Protein AF-A0A078JMB6-F1 (afdb_monomer_lite)

Organism: Brassica napus (NCBI:txid3708)

pLDDT: mean 74.27, std 21.04, range [24.16, 97.25]

Foldseek 3Di:
DDFPWDFPDDPDDADAAEDQALVCCVVVPPQPPPPRHDHAHEAAQAPDPVRVVSLVRSLVSLLVRVVVVRQAYEYEHACQAPGHDLLSLLVSVLSSVVSPHQEYEREPNQQPDDQVSLQVSLVSSCVRRPCSVSHHYTYIHGQNVPCRVSNRVSNPD

Structure (mmCIF, N/CA/C/O backbone):
data_AF-A0A078JMB6-F1
#
_entry.id   AF-A0A078JMB6-F1
#
loop_
_atom_site.group_PDB
_atom_site.id
_atom_site.type_symbol
_atom_site.label_atom_id
_atom_site.label_alt_id
_atom_site.label_comp_id
_atom_site.label_asym_id
_atom_site.label_entity_id
_atom_site.label_seq_id
_atom_site.pdbx_PDB_ins_code
_atom_site.Cartn_x
_atom_site.Cartn_y
_atom_site.Cartn_z
_atom_site.occupancy
_atom_site.B_iso_or_equiv
_atom_site.auth_seq_id
_atom_site.auth_comp_id
_atom_site.auth_asym_id
_atom_site.auth_atom_id
_atom_site.pdbx_PDB_model_num
ATOM 1 N N . MET A 1 1 ? 13.215 23.111 -6.987 1.00 31.33 1 MET A N 1
ATOM 2 C CA . MET A 1 1 ? 12.986 22.090 -8.030 1.00 31.33 1 MET A CA 1
ATOM 3 C C . MET A 1 1 ? 11.615 21.500 -7.722 1.00 31.33 1 MET A C 1
ATOM 5 O O . MET A 1 1 ? 11.469 20.926 -6.655 1.00 31.33 1 MET A O 1
ATOM 9 N N . LEU A 1 2 ? 10.582 21.813 -8.512 1.00 24.16 2 LEU A N 1
ATOM 10 C CA . LEU A 1 2 ? 9.210 21.349 -8.246 1.00 24.16 2 LEU A CA 1
ATOM 11 C C . LEU A 1 2 ? 9.141 19.823 -8.454 1.00 24.16 2 LEU A C 1
ATOM 13 O O . LEU A 1 2 ? 9.666 19.363 -9.473 1.00 24.16 2 LEU A O 1
ATOM 17 N N . PRO A 1 3 ? 8.538 19.040 -7.541 1.00 30.23 3 PRO A N 1
ATOM 18 C CA . PRO A 1 3 ? 8.396 17.602 -7.731 1.00 30.23 3 PRO A CA 1
ATOM 19 C C . PRO A 1 3 ? 7.441 17.340 -8.903 1.00 30.23 3 PRO A C 1
ATOM 21 O O . PRO A 1 3 ? 6.314 17.830 -8.932 1.00 30.23 3 PRO A O 1
ATOM 24 N N . ARG A 1 4 ? 7.921 16.602 -9.909 1.00 30.44 4 ARG A N 1
ATOM 25 C CA . ARG A 1 4 ? 7.157 16.180 -11.095 1.00 30.44 4 ARG A CA 1
ATOM 26 C C . ARG A 1 4 ? 6.409 14.876 -10.794 1.00 30.44 4 ARG A C 1
ATOM 28 O O . ARG A 1 4 ? 6.649 13.859 -11.436 1.00 30.44 4 ARG A O 1
ATOM 35 N N . THR A 1 5 ? 5.555 14.897 -9.780 1.00 32.22 5 THR A N 1
ATOM 36 C CA . THR A 1 5 ? 4.769 13.732 -9.354 1.00 32.22 5 THR A CA 1
ATOM 37 C C . THR A 1 5 ? 3.447 13.693 -10.119 1.00 32.22 5 THR A C 1
ATOM 39 O O . THR A 1 5 ? 2.733 14.695 -10.155 1.00 32.22 5 THR A O 1
ATOM 42 N N . ILE A 1 6 ? 3.106 12.547 -10.715 1.00 33.03 6 ILE A N 1
ATOM 43 C CA . ILE A 1 6 ? 1.772 12.289 -11.272 1.00 33.03 6 ILE A CA 1
ATOM 44 C C . ILE A 1 6 ? 1.083 11.325 -10.306 1.00 33.03 6 ILE A C 1
ATOM 46 O O . ILE A 1 6 ? 1.200 10.109 -10.428 1.00 33.03 6 ILE A O 1
ATOM 50 N N . ALA A 1 7 ? 0.387 11.873 -9.311 1.00 36.09 7 ALA A N 1
ATOM 51 C CA . ALA A 1 7 ? -0.546 11.091 -8.510 1.00 36.09 7 ALA A CA 1
ATOM 52 C C . ALA A 1 7 ? -1.823 10.899 -9.337 1.00 36.09 7 ALA A C 1
ATOM 54 O O . ALA A 1 7 ? -2.404 11.889 -9.796 1.00 36.09 7 ALA A O 1
ATOM 55 N N . LEU A 1 8 ? -2.273 9.656 -9.539 1.00 33.56 8 LEU A N 1
ATOM 56 C CA . LEU A 1 8 ? -3.646 9.450 -9.988 1.00 33.56 8 LEU A CA 1
ATOM 57 C C . LEU A 1 8 ? -4.540 9.737 -8.789 1.00 33.56 8 LEU A C 1
ATOM 59 O O . LEU A 1 8 ? -4.791 8.886 -7.941 1.00 33.56 8 LEU A O 1
ATOM 63 N N . LEU A 1 9 ? -4.953 10.994 -8.690 1.00 33.88 9 LEU A N 1
ATOM 64 C CA . LEU A 1 9 ? -5.941 11.418 -7.723 1.00 33.88 9 LEU A CA 1
ATOM 65 C C . LEU A 1 9 ? -7.243 10.683 -8.038 1.00 33.88 9 LEU A C 1
ATOM 67 O O . LEU A 1 9 ? -7.885 10.926 -9.063 1.00 33.88 9 LEU A O 1
ATOM 71 N N . VAL A 1 10 ? -7.626 9.792 -7.125 1.00 31.36 10 VAL A N 1
ATOM 72 C CA . VAL A 1 10 ? -9.017 9.373 -6.924 1.00 31.36 10 VAL A CA 1
ATOM 73 C C . VAL A 1 10 ? -9.882 10.647 -6.968 1.00 31.36 10 VAL A C 1
ATOM 75 O O . VAL A 1 10 ? -9.442 11.668 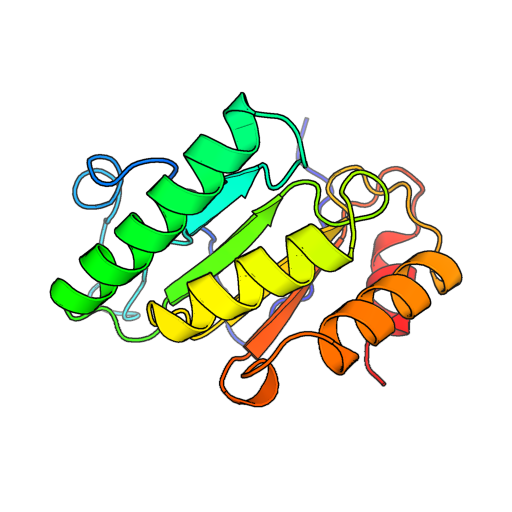-6.433 1.00 31.36 10 VAL A O 1
ATOM 78 N N . PRO A 1 11 ? -11.064 10.662 -7.613 1.00 24.23 11 PRO A N 1
ATOM 79 C CA . PRO A 1 11 ? -11.801 11.899 -7.849 1.00 24.23 11 PRO A CA 1
ATOM 80 C C . PRO A 1 11 ? -12.054 12.634 -6.530 1.00 24.23 11 PRO A C 1
ATOM 82 O O . PRO A 1 11 ? -12.691 12.082 -5.637 1.00 24.23 11 PRO A O 1
ATOM 85 N N . ASN A 1 12 ? -11.502 13.847 -6.444 1.00 28.02 12 ASN A N 1
ATOM 86 C CA . ASN A 1 12 ? -11.548 14.870 -5.388 1.00 28.02 12 ASN A CA 1
ATOM 87 C C . ASN A 1 12 ? -10.120 15.326 -5.080 1.00 28.02 12 ASN A C 1
ATOM 89 O O . ASN A 1 12 ? -9.223 14.524 -4.859 1.00 28.02 12 ASN A O 1
ATOM 93 N N . HIS A 1 13 ? -9.890 16.634 -5.120 1.00 29.86 13 HIS A N 1
ATOM 94 C CA . HIS A 1 13 ? -8.581 17.248 -4.923 1.00 29.86 13 HIS A CA 1
ATOM 95 C C . HIS A 1 13 ? -8.077 16.945 -3.498 1.00 29.86 13 HIS A C 1
ATOM 97 O O . HIS A 1 13 ? -8.471 17.620 -2.553 1.00 29.86 13 HIS A O 1
ATOM 103 N N . ARG A 1 14 ? -7.247 15.907 -3.326 1.00 41.41 14 ARG A N 1
ATOM 104 C CA . ARG A 1 14 ? -6.653 15.522 -2.036 1.00 41.41 14 ARG A CA 1
ATOM 105 C C . ARG A 1 14 ? -5.244 16.114 -1.922 1.00 41.41 14 ARG A C 1
ATOM 107 O O . ARG A 1 14 ? -4.413 15.920 -2.804 1.00 41.41 14 ARG A O 1
ATOM 114 N N . ILE A 1 15 ? -4.973 16.847 -0.844 1.00 31.81 15 ILE A N 1
ATOM 115 C CA . ILE A 1 15 ? -3.620 17.269 -0.449 1.00 31.81 15 ILE A CA 1
ATOM 116 C C . ILE A 1 15 ? -3.121 16.232 0.564 1.00 31.81 15 ILE A C 1
ATOM 118 O O . ILE A 1 15 ? -3.763 16.037 1.582 1.00 31.81 15 ILE A O 1
ATOM 122 N N . ASN A 1 16 ? -1.999 15.552 0.344 1.00 37.75 16 ASN A N 1
ATOM 123 C CA . ASN A 1 16 ? -1.533 14.518 1.283 1.00 37.75 16 ASN A CA 1
ATOM 124 C C . ASN A 1 16 ? -0.675 15.134 2.400 1.00 37.75 16 ASN A C 1
ATOM 126 O O . ASN A 1 16 ? 0.341 15.770 2.116 1.00 37.75 16 ASN A O 1
ATOM 130 N N . LEU A 1 17 ? -1.054 14.939 3.669 1.00 36.09 17 LEU A N 1
ATOM 131 C CA . LEU A 1 17 ? -0.268 15.394 4.823 1.00 36.09 17 LEU A CA 1
ATOM 132 C C . LEU A 1 17 ? 0.520 14.235 5.422 1.00 36.09 17 LEU A C 1
ATOM 134 O O . LEU A 1 17 ? -0.051 13.444 6.157 1.00 36.09 17 LEU A O 1
ATOM 138 N N . VAL A 1 18 ? 1.818 14.148 5.126 1.00 45.84 18 VAL A N 1
ATOM 139 C CA . VAL A 1 18 ? 2.707 13.083 5.621 1.00 45.84 18 VAL A CA 1
ATOM 140 C C . VAL A 1 18 ? 2.970 13.241 7.125 1.00 45.84 18 VAL A C 1
ATOM 142 O O . VAL A 1 18 ? 3.659 14.175 7.552 1.00 45.84 18 VAL A O 1
ATOM 145 N N . VAL A 1 19 ? 2.446 12.313 7.930 1.00 51.62 19 VAL A N 1
ATOM 146 C CA . VAL A 1 19 ? 2.674 12.250 9.387 1.00 51.62 19 VAL A CA 1
ATOM 147 C C . VAL A 1 19 ? 3.465 10.992 9.791 1.00 51.62 19 VAL A C 1
ATOM 149 O O . VAL A 1 19 ? 2.911 9.894 9.787 1.00 51.62 19 VAL A O 1
ATOM 152 N N . PRO A 1 20 ? 4.755 11.129 10.159 1.00 47.47 20 PRO A N 1
ATOM 153 C CA . PRO A 1 20 ? 5.599 9.994 10.539 1.00 47.47 20 PRO A CA 1
ATOM 154 C C . PRO A 1 20 ? 5.393 9.520 11.990 1.00 47.47 20 PRO A C 1
ATOM 156 O O . PRO A 1 20 ? 5.709 8.377 12.298 1.00 47.47 20 PRO A O 1
ATOM 159 N N . GLU A 1 21 ? 4.856 10.361 12.886 1.00 52.75 21 GLU A N 1
ATOM 160 C CA . GLU A 1 21 ? 4.680 10.038 14.312 1.00 52.75 21 GLU A CA 1
ATOM 161 C C . GLU A 1 21 ? 3.307 10.456 14.870 1.00 52.75 21 GLU A C 1
ATOM 163 O O . GLU A 1 21 ? 2.651 11.375 14.375 1.00 52.75 21 GLU A O 1
ATOM 168 N N . LYS A 1 22 ? 2.886 9.824 15.977 1.00 57.12 22 LYS A N 1
ATOM 169 C CA . LYS A 1 22 ? 1.626 10.144 16.684 1.00 57.12 22 LYS A CA 1
ATOM 170 C C . LYS A 1 22 ? 1.531 11.595 17.163 1.00 57.12 22 LYS A C 1
ATOM 172 O O . LYS A 1 22 ? 0.432 12.128 17.247 1.00 57.12 22 LYS A O 1
ATOM 177 N N . SER A 1 23 ? 2.663 12.194 17.525 1.00 54.94 23 SER A N 1
ATOM 178 C CA . SER A 1 23 ? 2.780 13.594 17.957 1.00 54.94 23 SER A CA 1
ATOM 179 C C . SER A 1 23 ? 2.628 14.591 16.799 1.00 54.94 23 SER A C 1
ATOM 181 O O . SER A 1 23 ? 2.349 15.767 17.047 1.00 54.94 23 SER A O 1
ATOM 183 N N . ASP A 1 24 ? 2.821 14.116 15.563 1.00 57.69 24 ASP A N 1
ATOM 184 C CA . ASP A 1 24 ? 2.721 14.876 14.316 1.00 57.69 24 ASP A CA 1
ATOM 185 C C . ASP A 1 24 ? 1.314 14.823 13.699 1.00 57.69 24 ASP A C 1
ATOM 187 O O . ASP A 1 24 ? 0.856 15.835 13.167 1.00 57.69 24 ASP A O 1
ATOM 191 N N . ILE A 1 25 ? 0.568 13.720 13.874 1.00 56.91 25 ILE A N 1
ATOM 192 C CA . ILE A 1 25 ? -0.909 13.793 14.017 1.00 56.91 25 ILE A CA 1
ATOM 193 C C . ILE A 1 25 ? -1.177 14.780 15.174 1.00 56.91 25 ILE A C 1
ATOM 195 O O . ILE A 1 25 ? -0.266 15.064 15.909 1.00 56.91 25 ILE A O 1
ATOM 199 N N . ILE A 1 26 ? -2.330 15.367 15.454 1.00 51.09 26 ILE A N 1
ATOM 200 C CA . ILE A 1 26 ? -2.457 16.449 16.472 1.00 51.09 26 ILE A CA 1
ATOM 201 C C . ILE A 1 26 ? -1.740 17.751 16.053 1.00 51.09 26 ILE A C 1
ATOM 203 O O . ILE A 1 26 ? -2.427 18.742 15.842 1.00 51.09 26 ILE A O 1
ATOM 207 N N . ARG A 1 27 ? -0.402 17.804 15.914 1.00 48.56 27 ARG A N 1
ATOM 208 C CA . ARG A 1 27 ? 0.328 19.047 15.568 1.00 48.56 27 ARG A CA 1
ATOM 209 C C . ARG A 1 27 ? 0.108 19.505 14.131 1.00 48.56 27 ARG A C 1
ATOM 211 O O . ARG A 1 27 ? -0.030 20.701 13.893 1.00 48.56 27 ARG A O 1
ATOM 218 N N . LYS A 1 28 ? 0.137 18.571 13.179 1.00 50.47 28 LYS A N 1
ATOM 219 C CA . LYS A 1 28 ? -0.028 18.849 11.744 1.00 50.47 28 LYS A CA 1
ATOM 220 C C . LYS A 1 28 ? -1.438 18.538 11.245 1.00 50.47 28 LYS A C 1
ATOM 222 O O . LYS A 1 28 ? -1.751 18.811 10.092 1.00 50.47 28 LYS A O 1
ATOM 227 N N . SER A 1 29 ? -2.294 18.004 12.115 1.00 48.59 29 SER A N 1
ATOM 228 C CA . SER A 1 29 ? -3.729 17.856 11.886 1.00 48.59 29 SER A CA 1
ATOM 229 C C . SER A 1 29 ? -4.412 19.225 11.955 1.00 48.59 29 SER A C 1
ATOM 231 O O . SER A 1 29 ? -5.181 19.490 12.873 1.00 48.59 29 SER A O 1
ATOM 233 N N . GLN A 1 30 ? -4.128 20.119 11.005 1.00 43.97 30 GLN A N 1
ATOM 234 C CA . GLN A 1 30 ? -5.072 21.191 10.703 1.00 43.97 30 GLN A CA 1
ATOM 235 C C . GLN A 1 30 ? -6.264 20.515 10.028 1.00 43.97 30 GLN A C 1
ATOM 237 O O . GLN A 1 30 ? -6.238 20.228 8.835 1.00 43.97 30 GLN A O 1
ATOM 242 N N . VAL A 1 31 ? -7.242 20.122 10.845 1.00 48.91 31 VAL A N 1
ATOM 243 C CA . VAL A 1 31 ? -8.520 19.595 10.374 1.00 48.91 31 VAL A CA 1
ATOM 244 C C . VAL A 1 31 ? -9.198 20.739 9.640 1.00 48.91 31 VAL A C 1
ATOM 246 O O . VAL A 1 31 ? -9.539 21.751 10.245 1.00 48.91 31 VAL A O 1
ATOM 249 N N . ASP A 1 32 ? -9.341 20.605 8.330 1.00 48.38 32 ASP A N 1
ATOM 250 C CA . ASP A 1 32 ? -10.241 21.465 7.580 1.00 48.38 32 ASP A CA 1
ATOM 251 C C . ASP A 1 32 ? -11.669 21.000 7.900 1.00 48.38 32 ASP A C 1
ATOM 253 O O . ASP A 1 32 ? -12.113 19.938 7.453 1.00 48.38 32 ASP A O 1
ATOM 257 N N . GLU A 1 33 ? -12.345 21.762 8.762 1.00 43.50 33 GLU A N 1
ATOM 258 C CA . GLU A 1 33 ? -13.713 21.501 9.224 1.00 43.50 33 GLU A CA 1
ATOM 259 C C . GLU A 1 33 ? -14.757 21.641 8.100 1.00 43.50 33 GLU A C 1
ATOM 261 O O . GLU A 1 33 ? -15.868 21.128 8.234 1.00 43.50 33 GLU A O 1
ATOM 266 N N . GLU A 1 34 ? -14.403 22.293 6.987 1.00 39.16 34 GLU A N 1
ATOM 267 C CA . GLU A 1 34 ? -15.280 22.539 5.838 1.00 39.16 34 GLU A CA 1
ATOM 268 C C . GLU A 1 34 ? -15.242 21.370 4.837 1.00 39.16 34 GLU A C 1
ATOM 270 O O . GLU A 1 34 ? -16.263 21.028 4.234 1.00 39.16 34 GLU A O 1
ATOM 275 N N . THR A 1 35 ? -14.084 20.709 4.696 1.00 47.66 35 THR A N 1
ATOM 276 C CA . THR A 1 35 ? -13.879 19.580 3.764 1.00 47.66 35 THR A CA 1
ATOM 277 C C . THR A 1 35 ? -13.798 18.203 4.435 1.00 47.66 35 THR A C 1
ATOM 279 O O . THR A 1 35 ? -13.953 17.184 3.758 1.00 47.66 35 THR A O 1
ATOM 282 N N . GLY A 1 36 ? -13.594 18.143 5.757 1.00 42.81 36 GLY A N 1
ATOM 283 C CA . GLY A 1 36 ? -13.440 16.895 6.515 1.00 42.81 36 GLY A CA 1
ATOM 284 C C . GLY A 1 36 ? -12.045 16.266 6.407 1.00 42.81 36 GLY A C 1
ATOM 285 O O . GLY A 1 36 ? -11.931 15.045 6.456 1.00 42.81 36 GLY A O 1
ATOM 286 N N . TYR A 1 37 ? -11.006 17.086 6.229 1.00 47.72 37 TYR A N 1
ATOM 287 C CA . TYR A 1 37 ? -9.627 16.697 5.900 1.00 47.72 37 TYR A CA 1
ATOM 288 C C . TYR A 1 37 ? -8.858 15.926 6.996 1.00 47.72 37 TYR A C 1
ATOM 290 O O . TYR A 1 37 ? -9.035 16.166 8.193 1.00 47.72 37 TYR A O 1
ATOM 298 N N . ILE A 1 38 ? -7.977 14.998 6.577 1.00 53.06 38 ILE A N 1
ATOM 299 C CA . ILE A 1 38 ? -7.455 13.881 7.395 1.00 53.06 38 ILE A CA 1
ATOM 300 C C . ILE A 1 38 ? -5.949 13.646 7.139 1.00 53.06 38 ILE A C 1
ATOM 302 O O . ILE A 1 38 ? -5.496 13.800 6.005 1.00 53.06 38 ILE A O 1
ATOM 306 N N . PRO A 1 39 ? -5.144 13.270 8.159 1.00 54.66 39 PRO A N 1
ATOM 307 C CA . PRO A 1 39 ? -3.724 12.944 7.986 1.00 54.66 39 PRO A CA 1
ATOM 308 C C . PRO A 1 39 ? -3.473 11.723 7.083 1.00 54.66 39 PRO A C 1
ATOM 310 O O . PRO A 1 39 ? -4.015 10.646 7.331 1.00 54.66 39 PRO A O 1
ATOM 313 N N . ALA A 1 40 ? -2.562 11.862 6.113 1.00 56.50 40 ALA A N 1
ATOM 314 C CA . ALA A 1 40 ? -1.980 10.737 5.386 1.00 56.50 40 ALA A CA 1
ATOM 315 C C . ALA A 1 40 ? -0.817 10.153 6.206 1.00 56.50 40 ALA A C 1
ATOM 317 O O . ALA A 1 40 ? 0.225 10.780 6.419 1.00 56.50 40 ALA A O 1
ATOM 318 N N . ILE A 1 41 ? -0.972 8.929 6.694 1.00 63.09 41 ILE A N 1
ATOM 319 C CA . ILE A 1 41 ? 0.080 8.268 7.465 1.00 63.09 41 ILE A CA 1
ATOM 320 C C . ILE A 1 41 ? 1.016 7.594 6.468 1.00 63.09 41 ILE A C 1
ATOM 322 O O . ILE A 1 41 ? 0.735 6.507 5.977 1.00 63.09 41 ILE A O 1
ATOM 326 N N . CYS A 1 42 ? 2.116 8.266 6.139 1.00 60.44 42 CYS A N 1
ATOM 327 C CA . CYS A 1 42 ? 3.117 7.758 5.206 1.00 60.44 42 CYS A CA 1
ATOM 328 C C . CYS A 1 42 ? 4.322 7.209 5.965 1.00 60.44 42 CYS A C 1
ATOM 330 O O . CYS A 1 42 ? 4.818 7.846 6.899 1.00 60.44 42 CYS A O 1
ATOM 332 N N . VAL A 1 43 ? 4.804 6.043 5.542 1.00 63.19 43 VAL A N 1
ATOM 333 C CA . VAL A 1 43 ? 5.991 5.413 6.114 1.00 63.19 43 VAL A CA 1
ATOM 334 C C . VAL A 1 43 ? 6.856 4.783 5.040 1.00 63.19 43 VAL A C 1
ATOM 336 O O . VAL A 1 43 ? 6.347 4.187 4.094 1.00 63.19 43 VAL A O 1
ATOM 339 N N . ILE A 1 44 ? 8.171 4.865 5.233 1.00 59.56 44 ILE A N 1
ATOM 340 C CA . ILE A 1 44 ? 9.148 4.086 4.474 1.00 59.56 44 ILE A CA 1
ATOM 341 C C . ILE A 1 44 ? 8.960 2.615 4.837 1.00 59.56 44 ILE A C 1
ATOM 343 O O . ILE A 1 44 ? 9.275 2.192 5.948 1.00 59.56 44 ILE A O 1
ATOM 347 N N . ALA A 1 45 ? 8.479 1.823 3.888 1.00 59.25 45 ALA A N 1
ATOM 348 C CA . ALA A 1 45 ? 8.176 0.411 4.063 1.00 59.25 45 ALA A CA 1
ATOM 349 C C . ALA A 1 45 ? 9.268 -0.491 3.476 1.00 59.25 45 ALA A C 1
ATOM 351 O O . ALA A 1 45 ? 8.987 -1.505 2.841 1.00 59.25 45 ALA A O 1
ATOM 352 N N . ARG A 1 46 ? 10.537 -0.152 3.716 1.00 58.88 46 ARG A N 1
ATOM 353 C CA . ARG A 1 46 ? 11.647 -1.045 3.366 1.00 58.88 46 ARG A CA 1
ATOM 354 C C . ARG A 1 46 ? 11.738 -2.196 4.361 1.00 58.88 46 ARG A C 1
ATOM 356 O O . ARG A 1 46 ? 11.539 -2.021 5.559 1.00 58.88 46 ARG A O 1
ATOM 363 N N . SER A 1 47 ? 12.172 -3.360 3.896 1.00 59.97 47 SER A N 1
ATOM 364 C CA . SER A 1 47 ? 12.370 -4.562 4.724 1.00 59.97 47 SER A CA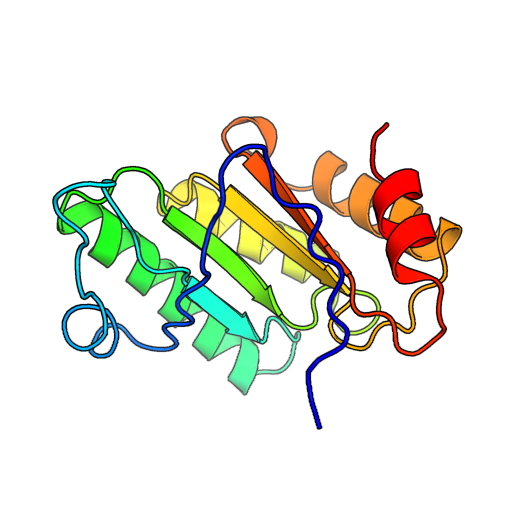 1
ATOM 365 C C . SER A 1 47 ? 13.664 -4.525 5.563 1.00 59.97 47 SER A C 1
ATOM 367 O O . SER A 1 47 ? 14.323 -5.544 5.756 1.00 59.97 47 SER A O 1
ATOM 369 N N . LYS A 1 48 ? 14.078 -3.342 6.038 1.00 65.44 48 LYS A N 1
ATOM 370 C CA . LYS A 1 48 ? 15.237 -3.157 6.930 1.00 65.44 48 LYS A CA 1
ATOM 371 C C . LYS A 1 48 ? 14.745 -2.963 8.360 1.00 65.44 48 LYS A C 1
ATOM 373 O O . LYS A 1 48 ? 13.725 -2.323 8.567 1.00 65.44 48 LYS A O 1
ATOM 378 N N . GLU A 1 49 ? 15.497 -3.427 9.355 1.00 66.81 49 GLU A N 1
ATOM 379 C CA . GLU A 1 49 ? 15.082 -3.425 10.772 1.00 66.81 49 GLU A CA 1
ATOM 380 C C . GLU A 1 49 ? 14.543 -2.069 11.274 1.00 66.81 49 GLU A C 1
ATOM 382 O O . GLU A 1 49 ? 13.473 -2.003 11.880 1.00 66.81 49 GLU A O 1
ATOM 387 N N . ARG A 1 50 ? 15.239 -0.968 10.956 1.00 67.88 50 ARG A N 1
ATOM 388 C CA . ARG A 1 50 ? 14.798 0.395 11.298 1.00 67.88 50 ARG A CA 1
ATOM 389 C C . ARG A 1 50 ? 13.443 0.752 10.677 1.00 67.88 50 ARG A C 1
ATOM 391 O O . ARG A 1 50 ? 12.624 1.391 11.330 1.00 67.88 50 ARG A O 1
ATOM 398 N N . ASP A 1 51 ? 13.238 0.367 9.426 1.00 68.94 51 ASP A N 1
ATOM 399 C CA . ASP A 1 51 ? 12.052 0.712 8.641 1.00 68.94 51 ASP A CA 1
ATOM 400 C C . ASP A 1 51 ? 10.863 -0.193 9.026 1.00 68.94 51 ASP A C 1
ATOM 402 O O . ASP A 1 51 ? 9.726 0.268 9.086 1.00 68.94 51 ASP A O 1
ATOM 406 N N . ILE A 1 52 ? 11.132 -1.440 9.438 1.00 68.69 52 ILE A N 1
ATOM 407 C CA . ILE A 1 52 ? 10.135 -2.347 10.027 1.00 68.69 52 ILE A CA 1
ATOM 408 C C . ILE A 1 52 ? 9.550 -1.751 11.306 1.00 68.69 52 ILE A C 1
ATOM 410 O O . ILE A 1 52 ? 8.332 -1.722 11.480 1.00 68.69 52 ILE A O 1
ATOM 414 N N . LYS A 1 53 ? 10.401 -1.238 12.203 1.00 72.75 53 LYS A N 1
ATOM 415 C CA . LYS A 1 53 ? 9.926 -0.589 13.432 1.00 72.75 53 LYS A CA 1
ATOM 416 C C . LYS A 1 53 ? 9.035 0.619 13.120 1.00 72.75 53 LYS A C 1
ATOM 418 O O . LYS A 1 53 ? 7.959 0.736 13.705 1.00 72.75 53 LYS A O 1
ATOM 423 N N . ALA A 1 54 ? 9.459 1.464 12.180 1.00 71.44 54 ALA A N 1
ATOM 424 C CA . ALA A 1 54 ? 8.686 2.625 11.751 1.00 71.44 54 ALA A CA 1
ATOM 425 C C . ALA A 1 54 ? 7.319 2.214 11.177 1.00 71.44 54 ALA A C 1
ATOM 427 O O . ALA A 1 54 ? 6.302 2.783 11.566 1.00 71.44 54 ALA A O 1
ATOM 428 N N . ALA A 1 55 ? 7.262 1.170 10.341 1.00 71.38 55 ALA A N 1
ATOM 429 C CA . ALA A 1 55 ? 6.006 0.665 9.785 1.00 71.38 55 ALA A CA 1
ATOM 430 C C . ALA A 1 55 ? 5.000 0.260 10.879 1.00 71.38 55 ALA A C 1
ATOM 432 O O . ALA A 1 55 ? 3.828 0.641 10.822 1.00 71.38 55 ALA A O 1
ATOM 433 N N . TRP A 1 56 ? 5.448 -0.436 11.929 1.00 77.00 56 TRP A N 1
ATOM 434 C CA . TRP A 1 56 ? 4.578 -0.811 13.053 1.00 77.00 56 TRP A CA 1
ATOM 435 C C . TRP A 1 56 ? 4.132 0.382 13.907 1.00 77.00 56 TRP A C 1
ATOM 437 O O . TRP A 1 56 ? 3.008 0.407 14.422 1.00 77.00 56 TRP A O 1
ATOM 447 N N . GLU A 1 57 ? 4.982 1.395 14.061 1.00 79.00 57 GLU A N 1
ATOM 448 C CA . GLU A 1 57 ? 4.615 2.654 14.718 1.00 79.00 57 GLU A CA 1
ATOM 449 C C . GLU A 1 57 ? 3.556 3.422 13.909 1.00 79.00 57 GLU A C 1
ATOM 451 O O . GLU A 1 57 ? 2.595 3.947 14.488 1.00 79.00 57 GLU A O 1
ATOM 456 N N . SER A 1 58 ? 3.643 3.397 12.578 1.00 75.62 58 SER A N 1
ATOM 457 C CA . SER A 1 58 ? 2.628 3.957 11.680 1.00 75.62 58 SER A CA 1
ATOM 458 C C . SER A 1 58 ? 1.294 3.210 1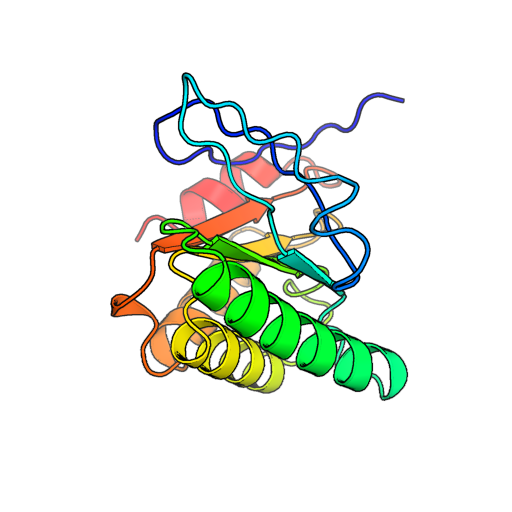1.768 1.00 75.62 58 SER A C 1
ATOM 460 O O . SER A 1 58 ? 0.250 3.854 11.876 1.00 75.62 58 SER A O 1
ATOM 462 N N . VAL A 1 59 ? 1.297 1.875 11.873 1.00 83.06 59 VAL A N 1
ATOM 463 C CA . VAL A 1 59 ? 0.070 1.092 12.140 1.00 83.06 59 VAL A CA 1
ATOM 464 C C . VAL A 1 59 ? -0.594 1.519 13.456 1.00 83.06 59 VAL A C 1
ATOM 466 O O . VAL A 1 59 ? -1.811 1.703 13.535 1.00 83.06 59 VAL A O 1
ATOM 469 N N . ASN A 1 60 ? 0.192 1.757 14.507 1.00 82.94 60 ASN A N 1
ATOM 470 C CA . ASN A 1 60 ? -0.340 2.277 15.770 1.00 82.94 60 ASN A CA 1
ATOM 471 C C . ASN A 1 60 ? -0.859 3.718 15.661 1.00 82.94 60 ASN A C 1
ATOM 473 O O . ASN A 1 60 ? -1.723 4.118 16.446 1.00 82.94 60 ASN A O 1
ATOM 477 N N . SER A 1 61 ? -0.336 4.491 14.716 1.00 80.31 61 SER A N 1
ATOM 478 C CA . SER A 1 61 ? -0.792 5.848 14.419 1.00 80.31 61 SER A CA 1
ATOM 479 C C . SER A 1 61 ? -2.143 5.841 13.698 1.00 80.31 61 SER A C 1
ATOM 481 O O . SER A 1 61 ? -2.991 6.663 14.030 1.00 80.31 61 SER A O 1
ATOM 483 N N . ILE A 1 62 ? -2.411 4.848 12.837 1.00 83.50 62 ILE A N 1
ATOM 484 C CA . ILE A 1 62 ? -3.741 4.622 12.234 1.00 83.50 62 ILE A CA 1
ATOM 485 C C . ILE A 1 62 ? -4.778 4.356 13.327 1.00 83.50 62 ILE A C 1
ATOM 487 O O . ILE A 1 62 ? -5.819 5.010 13.372 1.00 83.50 62 ILE A O 1
ATOM 491 N N . ARG A 1 63 ? -4.478 3.442 14.263 1.00 86.38 63 ARG A N 1
ATOM 492 C CA . ARG A 1 63 ? -5.378 3.145 15.395 1.00 86.38 63 ARG A CA 1
ATOM 493 C C . ARG A 1 63 ? -5.675 4.394 16.218 1.00 86.38 63 ARG A C 1
ATOM 495 O O . ARG A 1 63 ? -6.810 4.610 16.636 1.00 86.38 63 ARG A O 1
ATOM 502 N N . PHE A 1 64 ? -4.650 5.214 16.444 1.00 81.50 64 PHE A N 1
ATOM 503 C CA . PHE A 1 64 ? -4.799 6.468 17.165 1.00 81.50 64 PHE A CA 1
ATOM 504 C C . PHE A 1 64 ? -5.676 7.462 16.395 1.00 81.50 64 PHE A C 1
ATOM 506 O O . PHE A 1 64 ? -6.636 7.972 16.964 1.00 81.50 64 PHE A O 1
ATOM 513 N N . ALA A 1 65 ? -5.432 7.665 15.098 1.00 75.69 65 ALA A N 1
ATOM 514 C CA . ALA A 1 65 ? -6.278 8.504 14.254 1.00 75.69 65 ALA A CA 1
ATOM 515 C C . ALA A 1 65 ? -7.745 8.029 14.271 1.00 75.69 65 ALA A C 1
ATOM 517 O O . ALA A 1 65 ? -8.656 8.813 14.533 1.00 75.69 65 ALA A O 1
ATOM 518 N N . LYS A 1 66 ? -7.990 6.724 14.130 1.00 84.19 66 LYS A N 1
ATOM 519 C CA . LYS A 1 66 ? -9.339 6.156 14.247 1.00 84.19 66 LYS A CA 1
ATOM 520 C C . LYS A 1 66 ? -9.978 6.440 15.611 1.00 84.19 66 LYS A C 1
ATOM 522 O O . LYS A 1 66 ? -11.157 6.777 15.673 1.00 84.19 66 LYS A O 1
ATOM 527 N N . SER A 1 67 ? -9.206 6.366 16.700 1.00 84.00 67 SER A N 1
ATOM 528 C CA . SER A 1 67 ? -9.691 6.696 18.052 1.00 84.00 67 SER A CA 1
ATOM 529 C C . SER A 1 67 ? -10.051 8.176 18.236 1.00 84.00 67 SER A C 1
ATOM 531 O O . SER A 1 67 ? -10.894 8.491 19.070 1.00 84.00 67 SER A O 1
ATOM 533 N N . LEU A 1 68 ? -9.462 9.070 17.433 1.00 80.19 68 LEU A N 1
ATOM 534 C CA . LEU A 1 68 ? -9.814 10.492 17.383 1.00 80.19 68 LEU A CA 1
ATOM 535 C C . LEU A 1 68 ? -11.073 10.769 16.539 1.00 80.19 68 LEU A C 1
ATOM 537 O O . LEU A 1 68 ? -11.523 11.909 16.479 1.00 80.19 68 LEU A O 1
ATOM 541 N N . GLY A 1 69 ? -11.654 9.748 15.900 1.00 78.94 69 GLY A N 1
ATOM 542 C CA . GLY A 1 69 ? -12.875 9.869 15.099 1.00 78.94 69 GLY A CA 1
ATOM 543 C C . GLY A 1 69 ? -12.648 10.131 13.608 1.00 78.94 69 GLY A C 1
ATOM 544 O O . GLY A 1 69 ? -13.623 10.367 12.893 1.00 78.94 69 GLY A O 1
ATOM 545 N N . PHE A 1 70 ? -11.403 10.064 13.119 1.00 76.31 70 PHE A N 1
ATOM 546 C CA . PHE A 1 70 ? -11.118 10.163 11.684 1.00 76.31 70 PHE A CA 1
ATOM 547 C C . PHE A 1 70 ? -11.747 8.987 10.920 1.00 76.31 70 PHE A C 1
ATOM 549 O O . PHE A 1 70 ? -11.637 7.834 11.342 1.00 76.31 70 PHE A O 1
ATOM 556 N N . LYS A 1 71 ? -12.420 9.292 9.802 1.00 78.44 71 LYS A N 1
ATOM 557 C CA . LYS A 1 71 ? -13.220 8.320 9.033 1.00 78.44 71 LYS A CA 1
ATOM 558 C C . LYS A 1 71 ? -12.597 7.871 7.711 1.00 78.44 71 LYS A C 1
ATOM 560 O O . LYS A 1 71 ? -12.957 6.796 7.256 1.00 78.44 71 LYS A O 1
ATOM 565 N N . ASP A 1 72 ? -11.708 8.660 7.108 1.00 76.88 72 ASP A N 1
ATOM 566 C CA . ASP A 1 72 ? -10.989 8.311 5.872 1.00 76.88 72 ASP A CA 1
ATOM 567 C C . ASP A 1 72 ? -9.468 8.442 6.076 1.00 76.88 72 ASP A C 1
ATOM 569 O O . ASP A 1 72 ? -8.894 9.514 5.937 1.00 76.88 72 ASP A O 1
ATOM 573 N N . ILE A 1 73 ? -8.819 7.353 6.484 1.00 79.31 73 ILE A N 1
ATOM 574 C CA . ILE A 1 73 ? -7.400 7.305 6.848 1.00 79.31 73 ILE A CA 1
ATOM 575 C C . ILE A 1 73 ? -6.613 6.641 5.716 1.00 79.31 73 ILE A C 1
ATOM 577 O O . ILE A 1 73 ? -6.798 5.454 5.437 1.00 79.31 73 ILE A O 1
ATOM 581 N N . GLU A 1 74 ? -5.695 7.390 5.108 1.00 82.94 74 GLU A N 1
ATOM 582 C CA . GLU A 1 74 ? -4.778 6.872 4.093 1.00 82.94 74 GLU A CA 1
ATOM 583 C C . GLU A 1 74 ? -3.465 6.398 4.721 1.00 82.94 74 GLU A C 1
ATOM 585 O O . GLU A 1 74 ? -2.833 7.121 5.498 1.00 82.94 74 GLU A O 1
ATOM 590 N N . PHE A 1 75 ? -3.040 5.191 4.351 1.00 85.56 75 PHE A N 1
ATOM 591 C CA . PHE A 1 75 ? -1.726 4.651 4.666 1.00 85.56 75 PHE A CA 1
ATOM 592 C C . PHE A 1 75 ? -0.848 4.595 3.410 1.00 85.56 75 PHE A C 1
ATOM 594 O O . PHE A 1 75 ? -1.087 3.798 2.501 1.00 85.56 75 PHE A O 1
ATOM 601 N N . GLY A 1 76 ? 0.183 5.437 3.374 1.00 83.88 76 GLY A N 1
ATOM 602 C CA . GLY A 1 76 ? 1.165 5.493 2.296 1.00 83.88 76 GLY A CA 1
ATOM 603 C C . GLY A 1 76 ? 2.351 4.573 2.560 1.00 83.88 76 GLY A C 1
ATOM 604 O O . GLY A 1 76 ? 3.041 4.713 3.571 1.00 83.88 76 GLY A O 1
ATOM 605 N N . CYS A 1 77 ? 2.605 3.656 1.632 1.00 84.12 77 CYS A N 1
ATOM 606 C CA . CYS A 1 77 ? 3.713 2.709 1.693 1.00 84.12 77 CYS A CA 1
ATOM 607 C C . CYS A 1 77 ? 4.855 3.230 0.811 1.00 84.12 77 CYS A C 1
ATOM 609 O O . CYS A 1 77 ? 4.970 2.885 -0.365 1.00 84.12 77 CYS A O 1
ATOM 611 N N . GLU A 1 78 ? 5.670 4.133 1.348 1.00 81.81 78 GLU A N 1
ATOM 612 C CA . GLU A 1 78 ? 6.828 4.689 0.645 1.00 81.81 78 GLU A CA 1
ATOM 613 C C . GLU A 1 78 ? 7.873 3.586 0.406 1.00 81.81 78 GLU A C 1
ATOM 615 O O . GLU A 1 78 ? 8.066 2.702 1.239 1.00 81.81 78 GLU A O 1
ATOM 620 N N . ASP A 1 79 ? 8.543 3.615 -0.745 1.00 83.19 79 ASP A N 1
ATOM 621 C CA . ASP A 1 79 ? 9.478 2.588 -1.223 1.00 83.19 79 ASP A CA 1
ATOM 622 C C . ASP A 1 79 ? 8.856 1.210 -1.507 1.00 83.19 79 ASP A C 1
ATOM 624 O O . ASP A 1 79 ? 9.592 0.234 -1.680 1.00 83.19 79 ASP A O 1
ATOM 628 N N . SER A 1 80 ? 7.526 1.118 -1.613 1.00 78.56 80 SER A N 1
ATOM 629 C CA . SER A 1 80 ? 6.822 -0.143 -1.896 1.00 78.56 80 SER A CA 1
ATOM 630 C C . SER A 1 80 ? 6.926 -0.643 -3.338 1.00 78.56 80 SER A C 1
ATOM 632 O O . SER A 1 80 ? 6.581 -1.789 -3.588 1.00 78.56 80 SER A O 1
ATOM 634 N N . GLY A 1 81 ? 7.434 0.158 -4.278 1.00 77.69 81 GLY A N 1
ATOM 635 C CA . GLY A 1 81 ? 7.759 -0.292 -5.635 1.00 77.69 81 GLY A CA 1
ATOM 636 C C . GLY A 1 81 ? 8.859 -1.369 -5.673 1.00 77.69 81 GLY A C 1
ATOM 637 O O . GLY A 1 81 ? 8.963 -2.241 -4.816 1.00 77.69 81 GLY A O 1
ATOM 638 N N . SER A 1 82 ? 9.765 -1.313 -6.649 1.00 77.81 82 SER A N 1
ATOM 639 C CA . SER A 1 82 ? 10.822 -2.337 -6.839 1.00 77.81 82 SER A CA 1
ATOM 640 C C . SER A 1 82 ? 11.874 -2.469 -5.716 1.00 77.81 82 SER A C 1
ATOM 642 O O . SER A 1 82 ? 12.869 -3.173 -5.890 1.00 77.81 82 SER A O 1
ATOM 644 N N . ARG A 1 83 ? 11.714 -1.788 -4.573 1.00 83.75 83 ARG A N 1
ATOM 645 C CA . ARG A 1 83 ? 12.766 -1.641 -3.547 1.00 83.75 83 ARG A CA 1
ATOM 646 C C . ARG A 1 83 ? 12.461 -2.294 -2.202 1.00 83.75 83 ARG A C 1
ATOM 648 O O . ARG A 1 83 ? 13.300 -2.209 -1.301 1.00 83.75 83 ARG A O 1
ATOM 655 N N . SER A 1 84 ? 11.314 -2.950 -2.073 1.00 84.88 84 SER A N 1
ATOM 656 C CA . SER A 1 84 ? 10.897 -3.625 -0.843 1.00 84.88 84 SER A CA 1
ATOM 657 C C . SER A 1 84 ? 10.362 -5.019 -1.152 1.00 84.88 84 SER A C 1
ATOM 659 O O . SER A 1 84 ? 9.925 -5.296 -2.268 1.00 84.88 84 SER A O 1
ATOM 661 N N . ASP A 1 85 ? 10.435 -5.919 -0.173 1.00 88.94 85 ASP A N 1
ATOM 662 C CA . ASP A 1 85 ? 9.910 -7.271 -0.336 1.00 88.94 85 ASP A CA 1
ATOM 663 C C . ASP A 1 85 ? 8.377 -7.237 -0.472 1.00 88.94 85 ASP A C 1
ATOM 665 O O . ASP A 1 85 ? 7.675 -6.621 0.334 1.00 88.94 85 ASP A O 1
ATOM 669 N N . LYS A 1 86 ? 7.851 -7.888 -1.512 1.00 91.44 86 LYS A N 1
ATOM 670 C CA . LYS A 1 86 ? 6.420 -7.867 -1.842 1.00 91.44 86 LYS A CA 1
ATOM 671 C C . LYS A 1 86 ? 5.538 -8.539 -0.788 1.00 91.44 86 LYS A C 1
ATOM 673 O O . LYS A 1 86 ? 4.423 -8.071 -0.567 1.00 91.44 86 LYS A O 1
ATOM 678 N N . ASP A 1 87 ? 6.027 -9.572 -0.101 1.00 91.75 87 ASP A N 1
ATOM 679 C CA . ASP A 1 87 ? 5.277 -10.248 0.965 1.00 91.75 87 ASP A CA 1
ATOM 680 C C . ASP A 1 87 ? 5.255 -9.388 2.226 1.00 91.75 87 ASP A C 1
ATOM 682 O O . ASP A 1 87 ? 4.228 -9.271 2.900 1.00 91.75 87 ASP A O 1
ATOM 686 N N . TYR A 1 88 ? 6.369 -8.707 2.505 1.00 89.31 88 TYR A N 1
ATOM 687 C CA . TYR A 1 88 ? 6.420 -7.694 3.553 1.00 89.31 88 TYR A CA 1
ATOM 688 C C . TYR A 1 88 ? 5.408 -6.567 3.301 1.00 89.31 88 TYR A C 1
ATOM 690 O O . TYR A 1 88 ? 4.675 -6.197 4.218 1.00 89.31 88 TYR A O 1
ATOM 698 N N . ILE A 1 89 ? 5.301 -6.067 2.066 1.00 91.06 89 ILE A N 1
ATOM 699 C CA . ILE A 1 89 ? 4.308 -5.040 1.708 1.00 91.06 89 ILE A CA 1
ATOM 700 C C . ILE A 1 89 ? 2.883 -5.549 1.935 1.00 91.06 89 ILE A C 1
ATOM 702 O O . ILE A 1 89 ? 2.090 -4.846 2.565 1.00 91.06 89 ILE A O 1
ATOM 706 N N . CYS A 1 90 ? 2.570 -6.772 1.489 1.00 93.94 90 CYS A N 1
ATOM 707 C CA . CYS A 1 90 ? 1.259 -7.382 1.730 1.00 93.94 90 CYS A CA 1
ATOM 708 C C . CYS A 1 90 ? 0.949 -7.431 3.231 1.00 93.94 90 CYS A C 1
ATOM 710 O O . CYS A 1 90 ? -0.149 -7.074 3.658 1.00 93.94 90 CYS A O 1
ATOM 712 N N . LYS A 1 91 ? 1.942 -7.793 4.055 1.00 92.19 91 LYS A N 1
ATOM 713 C CA . LYS A 1 91 ? 1.773 -7.840 5.507 1.00 92.19 91 LYS A CA 1
ATOM 714 C C . LYS A 1 91 ? 1.540 -6.460 6.121 1.00 92.19 91 LYS A C 1
ATOM 716 O O . LYS A 1 91 ? 0.693 -6.315 7.000 1.00 92.19 91 LYS A O 1
ATOM 721 N N . VAL A 1 92 ? 2.273 -5.444 5.678 1.00 90.62 92 VAL A N 1
ATOM 722 C CA . VAL A 1 92 ? 2.103 -4.074 6.177 1.00 90.62 92 VAL A CA 1
ATOM 723 C C . VAL A 1 92 ? 0.720 -3.530 5.806 1.00 90.62 92 VAL A C 1
ATOM 725 O O . VAL A 1 92 ? 0.051 -2.957 6.665 1.00 90.62 92 VAL A O 1
ATOM 728 N N . PHE A 1 93 ? 0.256 -3.750 4.572 1.00 93.44 93 PHE A N 1
ATOM 729 C CA . PHE A 1 93 ? -1.083 -3.335 4.155 1.00 93.44 93 PHE A CA 1
ATOM 730 C C . PHE A 1 93 ? -2.194 -4.063 4.905 1.00 93.44 93 PHE A C 1
ATOM 732 O O . PHE A 1 93 ? -3.107 -3.403 5.396 1.00 93.44 93 PHE A O 1
ATOM 739 N N . GLU A 1 94 ? -2.089 -5.382 5.077 1.00 95.75 94 GLU A N 1
ATOM 740 C CA . GLU A 1 94 ? -3.035 -6.159 5.886 1.00 95.75 94 GLU A CA 1
ATOM 741 C C . GLU A 1 94 ? -3.193 -5.544 7.291 1.00 95.75 94 GLU A C 1
ATOM 743 O O . GLU A 1 94 ? -4.300 -5.352 7.797 1.00 95.75 94 GLU A O 1
ATOM 748 N N . GLU A 1 95 ? -2.079 -5.200 7.937 1.00 94.44 95 GLU A N 1
ATOM 749 C CA . GLU A 1 95 ? -2.089 -4.663 9.298 1.00 94.44 95 GLU A CA 1
ATOM 750 C C . GLU A 1 95 ? -2.555 -3.202 9.360 1.00 94.44 95 GLU A C 1
ATOM 752 O O . GLU A 1 95 ? -3.236 -2.818 10.317 1.00 94.44 95 GLU A O 1
ATOM 757 N N . ALA A 1 96 ? -2.264 -2.402 8.332 1.00 91.56 96 ALA A N 1
ATOM 758 C CA . ALA A 1 96 ? -2.799 -1.051 8.187 1.00 91.56 96 ALA A CA 1
ATOM 759 C C . ALA A 1 96 ? -4.331 -1.063 8.038 1.00 91.56 96 ALA A C 1
ATOM 761 O O . ALA A 1 96 ? -5.027 -0.321 8.737 1.00 91.56 96 ALA A O 1
ATOM 762 N N . ILE A 1 97 ? -4.866 -1.957 7.204 1.00 94.38 97 ILE A N 1
ATOM 763 C CA . ILE A 1 97 ? -6.311 -2.124 6.991 1.00 94.38 97 ILE A CA 1
ATOM 764 C C . ILE A 1 97 ? -6.988 -2.584 8.285 1.00 94.38 97 ILE A C 1
ATOM 766 O O . ILE A 1 97 ? -7.938 -1.950 8.749 1.00 94.38 97 ILE A O 1
ATOM 770 N N . LYS A 1 98 ? -6.441 -3.601 8.968 1.00 95.62 98 LYS A N 1
ATOM 771 C CA . LYS A 1 98 ? -6.941 -4.041 10.288 1.00 95.62 98 LYS A CA 1
ATOM 772 C C . LYS A 1 98 ? -6.925 -2.927 11.335 1.00 95.62 98 LYS A C 1
ATOM 774 O O . LYS A 1 98 ? -7.799 -2.874 12.202 1.00 95.62 98 LYS A O 1
ATOM 779 N N . ALA A 1 99 ? -5.930 -2.042 11.289 1.00 92.44 99 ALA A N 1
ATOM 780 C CA . ALA A 1 99 ? -5.863 -0.879 12.170 1.00 92.44 99 ALA A CA 1
ATOM 781 C C . ALA A 1 99 ? -6.918 0.189 11.839 1.00 92.44 99 ALA A C 1
ATOM 783 O O . ALA A 1 99 ? -7.270 0.981 12.719 1.00 92.44 99 ALA A O 1
ATOM 784 N N . GLY A 1 100 ? -7.466 0.165 10.624 1.00 91.44 100 GLY A N 1
ATOM 785 C CA . GLY A 1 100 ? -8.546 1.030 10.172 1.00 91.44 100 GLY A CA 1
ATOM 786 C C . GLY A 1 100 ? -8.162 2.023 9.084 1.00 91.44 100 GLY A C 1
ATOM 787 O O . GLY A 1 100 ? -8.843 3.040 8.974 1.00 91.44 100 GLY A O 1
ATOM 788 N N . ALA A 1 101 ? -7.099 1.762 8.318 1.00 89.88 101 ALA A N 1
ATOM 789 C CA . ALA A 1 101 ? -6.882 2.474 7.065 1.00 89.88 101 ALA A CA 1
ATOM 790 C C . ALA A 1 101 ? -8.035 2.167 6.102 1.00 89.88 101 ALA A C 1
ATOM 792 O O . ALA A 1 101 ? -8.409 1.010 5.921 1.00 89.88 101 ALA A O 1
ATOM 793 N N . THR A 1 102 ? -8.590 3.211 5.501 1.00 90.69 102 THR A N 1
ATOM 794 C CA . THR A 1 102 ? -9.635 3.126 4.469 1.00 90.69 102 THR A CA 1
ATOM 795 C C . THR A 1 102 ? -9.056 3.237 3.070 1.00 90.69 102 THR A C 1
ATOM 797 O O . THR A 1 102 ? -9.711 2.845 2.111 1.00 90.69 102 THR A O 1
ATOM 800 N N . THR A 1 103 ? -7.832 3.754 2.955 1.00 88.94 103 THR A N 1
ATOM 801 C CA . THR A 1 103 ? -7.064 3.818 1.714 1.00 88.94 103 THR A CA 1
ATOM 802 C C . THR A 1 103 ? -5.649 3.320 1.986 1.00 88.94 103 THR A C 1
ATOM 804 O O . THR A 1 103 ? -5.034 3.704 2.982 1.00 88.94 103 THR A O 1
ATOM 807 N N . VAL A 1 104 ? -5.109 2.490 1.099 1.00 90.62 104 VAL A N 1
ATOM 808 C CA . VAL A 1 104 ? -3.692 2.112 1.090 1.00 90.62 104 VAL A CA 1
ATOM 809 C C . VAL A 1 104 ? -3.067 2.548 -0.228 1.00 90.62 104 VAL A C 1
ATOM 811 O O . VAL A 1 104 ? -3.622 2.288 -1.294 1.00 90.62 104 VAL A O 1
ATOM 814 N N . ALA A 1 105 ? -1.930 3.237 -0.168 1.00 88.19 105 ALA A N 1
ATOM 815 C CA . ALA A 1 105 ? -1.255 3.771 -1.345 1.00 88.19 105 ALA A CA 1
ATOM 816 C C . ALA A 1 105 ? 0.068 3.040 -1.602 1.00 88.19 105 ALA A C 1
ATOM 818 O O . ALA A 1 105 ? 0.985 3.066 -0.774 1.00 88.19 105 ALA A O 1
ATOM 819 N N . PHE A 1 106 ? 0.159 2.394 -2.765 1.00 89.12 106 PHE A N 1
ATOM 820 C CA . PHE A 1 106 ? 1.359 1.737 -3.278 1.00 89.12 106 PHE A CA 1
ATOM 821 C C . PHE A 1 106 ? 2.164 2.715 -4.142 1.00 89.12 106 PHE A C 1
ATOM 823 O O . PHE A 1 106 ? 1.619 3.359 -5.037 1.00 89.12 106 PHE A O 1
ATOM 830 N N . ALA A 1 107 ? 3.461 2.859 -3.888 1.00 86.75 107 ALA A N 1
ATOM 831 C CA . ALA A 1 107 ? 4.265 3.949 -4.429 1.00 86.75 107 ALA A CA 1
ATOM 832 C C . ALA A 1 107 ? 5.439 3.453 -5.282 1.00 86.75 107 ALA A C 1
ATOM 834 O O . ALA A 1 107 ? 6.326 2.755 -4.791 1.00 86.75 107 ALA A O 1
ATOM 835 N N . ASP A 1 108 ? 5.512 3.910 -6.535 1.00 87.19 108 ASP A N 1
ATOM 836 C CA . ASP A 1 108 ? 6.775 3.959 -7.282 1.00 87.19 108 ASP A CA 1
ATOM 837 C C . ASP A 1 108 ? 7.517 5.235 -6.872 1.00 87.19 108 ASP A C 1
ATOM 839 O O . ASP A 1 108 ? 7.448 6.271 -7.533 1.00 87.19 108 ASP A O 1
ATOM 843 N N . THR A 1 109 ? 8.164 5.177 -5.708 1.00 82.94 109 THR A N 1
ATOM 844 C CA . THR A 1 109 ? 8.764 6.346 -5.047 1.00 82.94 109 THR A CA 1
ATOM 845 C C . THR A 1 109 ? 9.944 6.945 -5.811 1.00 82.94 109 THR A C 1
ATOM 847 O O . THR A 1 109 ? 10.218 8.133 -5.664 1.00 82.94 109 THR A O 1
ATOM 850 N N . VAL A 1 110 ? 10.664 6.152 -6.610 1.00 85.19 110 VAL A N 1
ATOM 851 C CA . VAL A 1 110 ? 11.771 6.677 -7.437 1.00 85.19 110 VAL A CA 1
ATOM 852 C C . VAL A 1 110 ? 11.326 6.942 -8.860 1.00 85.19 110 VAL A C 1
ATOM 854 O O . VAL A 1 110 ? 12.023 7.659 -9.547 1.00 85.19 110 VAL A O 1
ATOM 857 N N . GLY A 1 111 ? 10.227 6.367 -9.344 1.00 85.25 111 GLY A N 1
ATOM 858 C CA . GLY A 1 111 ? 9.842 6.521 -10.746 1.00 85.25 111 GLY A CA 1
ATOM 859 C C . GLY A 1 111 ? 10.710 5.690 -11.687 1.00 85.25 111 GLY A C 1
ATOM 860 O O . GLY A 1 111 ? 10.992 6.141 -12.800 1.00 85.25 111 GLY A O 1
ATOM 861 N N . ILE A 1 112 ? 11.200 4.532 -11.217 1.00 88.69 112 ILE A N 1
ATOM 862 C CA . ILE A 1 112 ? 12.118 3.652 -11.969 1.00 88.69 112 ILE A CA 1
ATOM 863 C C . ILE A 1 112 ? 11.489 2.324 -12.383 1.00 88.69 112 ILE A C 1
ATOM 865 O O . ILE A 1 112 ? 12.149 1.533 -13.053 1.00 88.69 112 ILE A O 1
ATOM 869 N N . ASN A 1 113 ? 10.253 2.050 -11.968 1.00 90.69 113 ASN A N 1
ATOM 870 C CA . ASN A 1 113 ? 9.549 0.855 -12.406 1.00 90.69 113 ASN A CA 1
ATOM 871 C C . ASN A 1 113 ? 9.106 1.010 -13.866 1.00 90.69 113 ASN A C 1
ATOM 873 O O . ASN A 1 113 ? 8.593 2.063 -14.255 1.00 90.69 113 ASN A O 1
ATOM 877 N N . MET A 1 114 ? 9.253 -0.049 -14.663 1.00 95.00 114 MET A N 1
ATOM 878 C CA . MET A 1 114 ? 8.625 -0.107 -15.984 1.00 95.00 114 MET A CA 1
ATOM 879 C C . MET A 1 114 ? 7.149 -0.523 -15.864 1.00 95.00 114 MET A C 1
ATOM 881 O O . MET A 1 114 ? 6.802 -1.235 -14.918 1.00 95.00 114 MET A O 1
ATOM 885 N N . PRO A 1 115 ? 6.273 -0.150 -16.820 1.00 93.12 115 PRO A N 1
ATOM 886 C CA . PRO A 1 115 ? 4.831 -0.378 -16.697 1.00 93.12 115 PRO A CA 1
ATOM 887 C C . PRO A 1 115 ? 4.439 -1.832 -16.423 1.00 93.12 115 PRO A C 1
ATOM 889 O O . PRO A 1 115 ? 3.607 -2.081 -15.559 1.00 93.12 115 PRO A O 1
ATOM 892 N N . GLN A 1 116 ? 5.073 -2.789 -17.106 1.00 94.75 116 GLN A N 1
ATOM 893 C CA . GLN A 1 116 ? 4.798 -4.219 -16.941 1.00 94.75 116 GLN A CA 1
ATOM 894 C C . GLN A 1 116 ? 5.237 -4.730 -15.564 1.00 94.75 116 GLN A C 1
ATOM 896 O O . GLN A 1 116 ? 4.495 -5.442 -14.898 1.00 94.75 116 GLN A O 1
ATOM 901 N N . GLU A 1 117 ? 6.421 -4.321 -15.105 1.00 92.38 117 GLU A N 1
ATOM 902 C CA . GLU A 1 117 ? 6.928 -4.695 -13.780 1.00 92.38 117 GLU A CA 1
ATOM 903 C C . GLU A 1 117 ? 6.038 -4.116 -12.674 1.00 92.38 117 GLU A C 1
ATOM 905 O O . GLU A 1 117 ? 5.764 -4.773 -11.670 1.00 92.38 117 GLU A O 1
ATOM 910 N N . TYR A 1 118 ? 5.576 -2.875 -12.855 1.00 92.75 118 TYR A N 1
ATOM 911 C CA . TYR A 1 118 ? 4.692 -2.211 -11.905 1.00 92.75 118 TYR A CA 1
ATOM 912 C C . TYR A 1 118 ? 3.311 -2.872 -11.854 1.00 92.75 118 TYR A C 1
ATOM 914 O O . TYR A 1 118 ? 2.788 -3.114 -10.767 1.00 92.75 118 TYR A O 1
ATOM 922 N N . GLU A 1 119 ? 2.750 -3.224 -13.014 1.00 93.75 119 GLU A N 1
ATOM 923 C CA . GLU A 1 119 ? 1.507 -3.990 -13.118 1.00 93.75 119 GLU A CA 1
ATOM 924 C C . GLU A 1 119 ? 1.606 -5.330 -12.383 1.00 93.75 119 GLU A C 1
ATOM 926 O O . GLU A 1 119 ? 0.734 -5.656 -11.574 1.00 93.75 119 GLU A O 1
ATOM 931 N N . GLU A 1 120 ? 2.669 -6.100 -12.624 1.00 94.44 120 GLU A N 1
ATOM 932 C CA . GLU A 1 120 ? 2.887 -7.394 -11.974 1.00 94.44 120 GLU A CA 1
ATOM 933 C C . GLU A 1 120 ? 2.990 -7.261 -10.451 1.00 94.44 120 GLU A C 1
ATOM 935 O O . GLU A 1 120 ? 2.381 -8.047 -9.717 1.00 94.44 120 GLU A O 1
ATOM 940 N N . LEU A 1 121 ? 3.710 -6.244 -9.967 1.00 93.56 121 LEU A N 1
ATOM 941 C CA . LEU A 1 121 ? 3.829 -5.957 -8.537 1.00 93.56 121 LEU A CA 1
ATOM 942 C C . LEU A 1 121 ? 2.480 -5.584 -7.919 1.00 93.56 121 LEU A C 1
ATOM 944 O O . LEU A 1 121 ? 2.093 -6.169 -6.907 1.00 93.56 121 LEU A O 1
ATOM 948 N N . VAL A 1 122 ? 1.738 -4.658 -8.528 1.00 93.44 122 VAL A N 1
ATOM 949 C CA . VAL A 1 122 ? 0.422 -4.244 -8.018 1.00 93.44 122 VAL A CA 1
ATOM 950 C C . VAL A 1 122 ? -0.560 -5.410 -8.030 1.00 93.44 122 VAL A C 1
ATOM 952 O O . VAL A 1 122 ? -1.258 -5.638 -7.040 1.00 93.44 122 VAL A O 1
ATOM 955 N N . ARG A 1 123 ? -0.580 -6.201 -9.106 1.00 94.56 123 ARG A N 1
ATOM 956 C CA . ARG A 1 123 ? -1.414 -7.402 -9.211 1.00 94.56 123 ARG A CA 1
ATOM 957 C C . ARG A 1 123 ? -1.075 -8.409 -8.117 1.00 94.56 123 ARG A C 1
ATOM 959 O O . ARG A 1 123 ? -1.985 -8.955 -7.496 1.00 94.56 123 ARG A O 1
ATOM 966 N N . TYR A 1 124 ? 0.213 -8.631 -7.857 1.00 95.88 124 TYR A N 1
ATOM 967 C CA . TYR A 1 124 ? 0.657 -9.497 -6.770 1.00 95.88 124 TYR A CA 1
ATOM 968 C C . TYR A 1 124 ? 0.159 -8.988 -5.418 1.00 95.88 124 TYR A C 1
ATOM 970 O O . TYR A 1 124 ? -0.442 -9.751 -4.667 1.00 95.88 124 TYR A O 1
ATOM 978 N N . VAL A 1 125 ? 0.371 -7.707 -5.115 1.00 94.69 125 VAL A N 1
ATOM 979 C CA . VAL A 1 125 ? -0.008 -7.134 -3.819 1.00 94.69 125 VAL A CA 1
ATOM 980 C C . VAL A 1 125 ? -1.520 -7.189 -3.610 1.00 94.69 125 VAL A C 1
ATOM 982 O O . VAL A 1 125 ? -1.960 -7.639 -2.554 1.00 94.69 125 VAL A O 1
ATOM 985 N N . LYS A 1 126 ? -2.323 -6.827 -4.620 1.00 94.31 126 LYS A N 1
ATOM 986 C CA . LYS A 1 126 ? -3.790 -6.952 -4.555 1.00 94.31 126 LYS A CA 1
ATOM 987 C C . LYS A 1 126 ? -4.222 -8.406 -4.341 1.00 94.31 126 LYS A C 1
ATOM 989 O O . LYS A 1 126 ? -5.056 -8.675 -3.492 1.00 94.31 126 LYS A O 1
ATOM 994 N N . ALA A 1 127 ? -3.628 -9.366 -5.047 1.00 96.25 127 ALA A N 1
ATOM 995 C CA . AL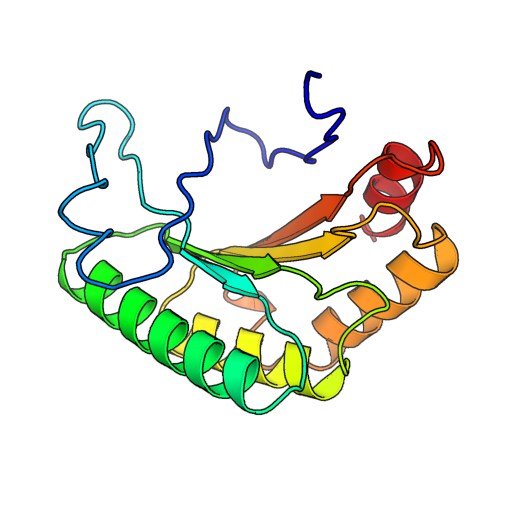A A 1 127 ? -4.019 -10.772 -4.917 1.00 96.25 127 ALA A CA 1
ATOM 996 C C . ALA A 1 127 ? -3.620 -11.416 -3.574 1.00 96.25 127 ALA A C 1
ATOM 998 O O . ALA A 1 127 ? -4.248 -12.388 -3.159 1.00 96.25 127 ALA A O 1
ATOM 999 N N . ASN A 1 128 ? -2.573 -10.911 -2.912 1.00 97.25 128 ASN A N 1
ATOM 1000 C CA . ASN A 1 128 ? -1.967 -11.555 -1.739 1.00 97.25 128 ASN A CA 1
ATOM 1001 C C . ASN A 1 128 ? -2.134 -10.766 -0.431 1.00 97.25 128 ASN A C 1
ATOM 1003 O O . ASN A 1 128 ? -1.588 -11.175 0.591 1.00 97.25 128 ASN A O 1
ATOM 1007 N N . THR A 1 129 ? -2.887 -9.662 -0.431 1.00 97.00 129 THR A N 1
ATOM 1008 C CA . THR A 1 129 ? -3.148 -8.870 0.780 1.00 97.00 129 THR A CA 1
ATOM 1009 C C . THR A 1 129 ? -4.551 -9.159 1.322 1.00 97.00 129 THR A C 1
ATOM 1011 O O . THR A 1 129 ? -5.539 -8.737 0.720 1.00 97.00 129 THR A O 1
ATOM 1014 N N . PRO A 1 130 ? -4.692 -9.842 2.472 1.00 96.94 130 PRO A N 1
ATOM 1015 C CA . PRO A 1 130 ? -5.996 -10.035 3.094 1.00 96.94 130 PRO A CA 1
ATOM 1016 C C . PRO A 1 130 ? -6.653 -8.702 3.478 1.00 96.94 130 PRO A C 1
ATOM 1018 O O . PRO A 1 130 ? -6.007 -7.829 4.056 1.00 96.94 130 PRO A O 1
ATOM 1021 N N . GLY A 1 131 ? -7.949 -8.569 3.185 1.00 95.62 131 GLY A N 1
ATOM 1022 C CA . GLY A 1 131 ? -8.730 -7.360 3.473 1.00 95.62 131 GLY A CA 1
ATOM 1023 C C . GLY A 1 131 ? -8.504 -6.209 2.492 1.00 95.62 131 GLY A C 1
ATOM 1024 O O . GLY A 1 131 ? -9.042 -5.131 2.705 1.00 95.62 131 GLY A O 1
ATOM 1025 N N . ILE A 1 132 ? -7.732 -6.404 1.415 1.00 93.94 132 ILE A N 1
ATOM 1026 C CA . ILE A 1 132 ? -7.458 -5.333 0.445 1.00 93.94 132 ILE A CA 1
ATOM 1027 C C . ILE A 1 132 ? -8.728 -4.757 -0.189 1.00 93.94 132 ILE A C 1
ATOM 1029 O O . ILE A 1 132 ? -8.772 -3.565 -0.461 1.00 93.94 132 ILE A O 1
ATOM 1033 N N . ASP A 1 133 ? -9.764 -5.582 -0.363 1.00 93.81 133 ASP A N 1
ATOM 1034 C CA . ASP A 1 133 ? -11.056 -5.177 -0.926 1.00 93.81 133 ASP A CA 1
ATOM 1035 C C . ASP A 1 133 ? -11.908 -4.352 0.060 1.00 93.81 133 ASP A C 1
ATOM 1037 O O . ASP A 1 133 ? -12.879 -3.715 -0.347 1.00 93.81 133 ASP A O 1
ATOM 1041 N N . ASP A 1 134 ? -11.534 -4.321 1.346 1.00 93.75 134 ASP A N 1
ATOM 1042 C CA . ASP A 1 134 ? -12.174 -3.488 2.373 1.00 93.75 134 ASP A CA 1
ATOM 1043 C C . ASP A 1 134 ? -11.629 -2.043 2.378 1.00 93.75 134 ASP A C 1
ATOM 1045 O O . ASP A 1 134 ? -12.116 -1.195 3.133 1.00 93.75 134 ASP A O 1
ATOM 1049 N N . ALA A 1 135 ? -10.616 -1.749 1.553 1.00 91.62 135 ALA A N 1
ATOM 1050 C CA . ALA A 1 135 ? -9.965 -0.448 1.446 1.00 91.62 135 ALA A CA 1
ATOM 1051 C C . ALA A 1 135 ? -9.791 -0.008 -0.017 1.00 91.62 135 ALA A C 1
ATOM 1053 O O . ALA A 1 135 ? -9.732 -0.806 -0.949 1.00 91.62 135 ALA A O 1
ATOM 1054 N N . ILE A 1 136 ? -9.664 1.299 -0.235 1.00 91.50 136 ILE A N 1
ATOM 1055 C CA . ILE A 1 136 ? -9.297 1.848 -1.539 1.00 91.50 136 ILE A CA 1
ATOM 1056 C C . ILE A 1 136 ? -7.815 1.551 -1.782 1.00 91.50 136 ILE A C 1
ATOM 1058 O O . ILE A 1 136 ? -6.949 2.013 -1.039 1.00 91.50 136 ILE A O 1
ATOM 1062 N N . PHE A 1 137 ? -7.514 0.817 -2.851 1.00 89.56 137 PHE A N 1
ATOM 1063 C CA . PHE A 1 137 ? -6.145 0.649 -3.329 1.00 89.56 137 PHE A CA 1
ATOM 1064 C C . PHE A 1 137 ? -5.772 1.807 -4.260 1.00 89.56 137 PHE A C 1
ATOM 1066 O O . PHE A 1 137 ? -6.331 1.946 -5.348 1.00 89.56 137 PHE A O 1
ATOM 1073 N N . SER A 1 138 ? -4.827 2.637 -3.831 1.00 89.44 138 SER A N 1
ATOM 1074 C CA . SER A 1 138 ? -4.319 3.791 -4.575 1.00 89.44 138 SER A CA 1
ATOM 1075 C C . SER A 1 138 ? -2.890 3.545 -5.060 1.00 89.44 138 SER A C 1
ATOM 1077 O O . SER A 1 138 ? -2.141 2.773 -4.457 1.00 89.44 138 SER A O 1
ATOM 1079 N N . VAL A 1 139 ? -2.492 4.229 -6.136 1.00 88.06 139 VAL A N 1
ATOM 1080 C CA . VAL A 1 139 ? -1.114 4.218 -6.642 1.00 88.06 139 VAL A CA 1
ATOM 1081 C C . VAL A 1 139 ? -0.528 5.621 -6.730 1.00 88.06 139 VAL A C 1
ATOM 1083 O O . VAL A 1 139 ? -1.194 6.583 -7.114 1.00 88.06 139 VAL A O 1
ATOM 1086 N N . HIS A 1 140 ? 0.758 5.728 -6.410 1.00 86.69 140 HIS A N 1
ATOM 1087 C CA . HIS A 1 140 ? 1.522 6.971 -6.431 1.00 86.69 140 HIS A CA 1
ATOM 1088 C C . HIS A 1 140 ? 2.785 6.780 -7.271 1.00 86.69 140 HIS A C 1
ATOM 1090 O O . HIS A 1 140 ? 3.753 6.170 -6.817 1.00 86.69 140 HIS A O 1
ATOM 1096 N N . CYS A 1 141 ? 2.776 7.281 -8.509 1.00 85.56 141 CYS A N 1
ATOM 1097 C CA . CYS A 1 141 ? 3.876 7.082 -9.453 1.00 85.56 141 CYS A CA 1
ATOM 1098 C C . CYS A 1 141 ? 4.732 8.345 -9.603 1.00 85.56 141 CYS A C 1
ATOM 1100 O O . CYS A 1 141 ? 4.245 9.418 -9.981 1.00 85.56 141 CYS A O 1
ATOM 1102 N N . HIS A 1 142 ? 6.032 8.223 -9.342 1.00 87.56 142 HIS A N 1
ATOM 1103 C CA . HIS A 1 142 ? 7.007 9.242 -9.726 1.00 87.56 142 HIS A CA 1
ATOM 1104 C C . HIS A 1 142 ? 7.422 9.080 -11.193 1.00 87.56 142 HIS A C 1
ATOM 1106 O O . HIS A 1 142 ? 7.191 8.043 -11.809 1.00 87.56 142 HIS A O 1
ATOM 1112 N N . ASN A 1 143 ? 7.980 10.141 -11.782 1.00 88.06 143 ASN A N 1
ATOM 1113 C CA . ASN A 1 143 ? 8.147 10.268 -13.234 1.00 88.06 143 ASN A CA 1
ATOM 1114 C C . ASN A 1 143 ? 9.606 10.395 -13.687 1.00 88.06 143 ASN A C 1
ATOM 1116 O O . ASN A 1 143 ? 9.889 11.032 -14.703 1.00 88.06 143 ASN A O 1
ATOM 1120 N N . ASP A 1 144 ? 10.540 9.831 -12.934 1.00 89.56 144 ASP A N 1
ATOM 1121 C CA . ASP A 1 144 ? 11.974 10.007 -13.156 1.00 89.56 144 ASP A CA 1
ATOM 1122 C C . ASP A 1 144 ? 12.437 9.397 -14.487 1.00 89.56 144 ASP A C 1
ATOM 1124 O O . ASP A 1 144 ? 13.246 10.005 -15.189 1.00 89.56 144 ASP A O 1
ATOM 1128 N N . LEU A 1 145 ? 11.848 8.268 -14.901 1.00 90.81 145 LEU A N 1
ATOM 1129 C CA . LEU A 1 145 ? 12.039 7.691 -16.239 1.00 90.81 145 LEU A CA 1
ATOM 1130 C C . LEU A 1 145 ? 11.028 8.185 -17.293 1.00 90.81 145 LEU A C 1
ATOM 1132 O O . LEU A 1 145 ? 11.051 7.723 -18.432 1.00 90.81 145 LEU A O 1
ATOM 1136 N N . GLY A 1 146 ? 10.137 9.120 -16.952 1.00 91.38 146 GLY A N 1
ATOM 1137 C CA . GLY A 1 146 ? 9.133 9.653 -17.883 1.00 91.38 146 GLY A CA 1
ATOM 1138 C C . GLY A 1 146 ? 7.937 8.729 -18.154 1.00 91.38 146 GLY A C 1
ATOM 1139 O O . GLY A 1 146 ? 7.182 8.981 -19.092 1.00 91.38 146 GLY A O 1
ATOM 1140 N N . VAL A 1 147 ? 7.759 7.670 -17.355 1.00 91.88 147 VAL A N 1
ATOM 1141 C CA . VAL A 1 147 ? 6.727 6.632 -17.547 1.00 91.88 147 VAL A CA 1
ATOM 1142 C C . VAL A 1 147 ? 5.629 6.625 -16.476 1.00 91.88 147 VAL A C 1
ATOM 1144 O O . VAL A 1 147 ? 4.807 5.714 -16.473 1.00 91.88 147 VAL A O 1
ATOM 1147 N N . ALA A 1 148 ? 5.532 7.640 -15.608 1.00 87.50 148 ALA A N 1
ATOM 1148 C CA . ALA A 1 148 ? 4.550 7.658 -14.512 1.00 87.50 148 ALA A CA 1
ATOM 11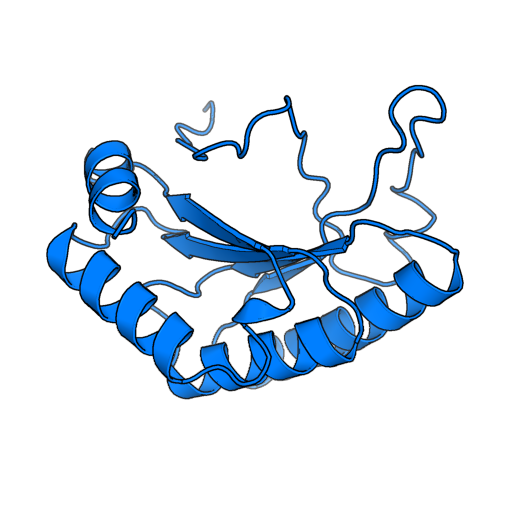49 C C . ALA A 1 148 ? 3.108 7.470 -14.999 1.00 87.50 148 ALA A C 1
ATOM 1151 O O . ALA A 1 148 ? 2.358 6.675 -14.445 1.00 87.50 148 ALA A O 1
ATOM 1152 N N . THR A 1 149 ? 2.716 8.168 -16.069 1.00 90.69 149 THR A N 1
ATOM 1153 C CA . THR A 1 149 ? 1.378 8.015 -16.658 1.00 90.69 149 THR A CA 1
ATOM 1154 C C . THR A 1 149 ? 1.143 6.595 -17.169 1.00 90.69 149 THR A C 1
ATOM 1156 O O . THR A 1 149 ? 0.051 6.064 -16.994 1.00 90.69 149 THR A O 1
ATOM 1159 N N . ALA A 1 150 ? 2.155 5.969 -17.776 1.00 91.00 150 ALA A N 1
ATOM 1160 C CA . ALA A 1 150 ? 2.048 4.599 -18.262 1.00 91.00 150 ALA A CA 1
ATOM 1161 C C . ALA A 1 150 ? 1.923 3.602 -17.098 1.00 91.00 150 ALA A C 1
ATOM 1163 O O . ALA A 1 150 ? 1.028 2.762 -17.140 1.00 91.00 150 ALA A O 1
ATOM 1164 N N . ASN A 1 151 ? 2.733 3.748 -16.041 1.00 89.88 151 ASN A N 1
ATOM 1165 C CA . ASN A 1 151 ? 2.651 2.932 -14.820 1.00 89.88 151 ASN A CA 1
ATOM 1166 C C . ASN A 1 151 ? 1.263 3.032 -14.179 1.00 89.88 151 ASN A C 1
ATOM 1168 O O . ASN A 1 151 ? 0.652 2.024 -13.841 1.00 89.88 151 ASN A O 1
ATOM 1172 N N . THR A 1 152 ? 0.731 4.248 -14.089 1.00 87.38 152 THR A N 1
ATOM 1173 C CA . THR A 1 152 ? -0.602 4.505 -13.552 1.00 87.38 152 THR A CA 1
ATOM 1174 C C . THR A 1 152 ? -1.724 3.865 -14.377 1.00 87.38 152 THR A C 1
ATOM 1176 O O . THR A 1 152 ? -2.688 3.365 -13.808 1.00 87.38 152 THR A O 1
ATOM 1179 N N . ILE A 1 153 ? -1.636 3.879 -15.711 1.00 90.50 153 ILE A N 1
ATOM 1180 C CA . ILE A 1 153 ? -2.651 3.251 -16.574 1.00 90.50 153 ILE A CA 1
ATOM 1181 C C . ILE A 1 153 ? -2.547 1.724 -16.521 1.00 90.50 153 ILE A C 1
ATOM 1183 O O . ILE A 1 153 ? -3.572 1.045 -16.533 1.00 90.50 153 ILE A O 1
ATOM 1187 N N . ALA A 1 154 ? -1.327 1.184 -16.441 1.00 90.19 154 ALA A N 1
ATOM 1188 C CA . ALA A 1 154 ? -1.073 -0.256 -16.450 1.00 90.19 154 ALA A CA 1
ATOM 1189 C C . ALA A 1 154 ? -1.765 -1.004 -15.295 1.00 90.19 154 ALA A C 1
ATOM 1191 O O . ALA A 1 154 ? -2.029 -2.194 -15.404 1.00 90.19 154 ALA A O 1
ATOM 1192 N N . VAL A 1 155 ? -2.110 -0.306 -14.211 1.00 89.69 155 VAL A N 1
ATOM 1193 C CA . VAL A 1 155 ? -2.675 -0.895 -12.985 1.00 89.69 155 VAL A CA 1
ATOM 1194 C C . VAL A 1 155 ? -4.192 -0.715 -12.833 1.00 89.69 155 VAL A C 1
ATOM 1196 O O . VAL A 1 155 ? -4.740 -1.022 -11.776 1.00 89.69 155 VAL A O 1
ATOM 1199 N N . LEU A 1 156 ? -4.886 -0.213 -13.861 1.00 83.88 156 LEU A N 1
ATOM 1200 C CA . LEU A 1 156 ? -6.334 0.049 -13.814 1.00 83.88 156 LEU A CA 1
ATOM 1201 C C . LEU A 1 156 ? -7.224 -1.194 -14.021 1.00 83.88 156 LEU A C 1
ATOM 1203 O O . LEU A 1 156 ? -8.447 -1.053 -14.034 1.00 83.88 156 LEU A O 1
ATOM 1207 N N . PHE A 1 157 ? -6.639 -2.382 -14.196 1.00 68.94 157 PHE A N 1
ATOM 1208 C CA . PHE A 1 157 ? -7.342 -3.613 -14.580 1.00 68.94 157 PHE A CA 1
ATOM 1209 C C . PHE A 1 157 ? -7.567 -4.593 -13.419 1.00 68.94 157 PHE A C 1
ATOM 1211 O O . PHE A 1 157 ? -6.799 -4.573 -12.423 1.00 68.94 157 PHE A O 1
#

Radius of gyration: 14.84 Å; chains: 1; bounding box: 30×34×36 Å

Sequence (157 aa):
MLPRTIALLVPNHRINLVVPEKSDIIRKSQVDEETGYIPAICVIARSKERDIKAAWESVNSIRFAKSLGFKDIEFGCEDSGSRSDKDYICKVFEEAIKAGATTVAFADTVGINMPQEYEELVRYVKANTPGIDDAIFSVHCHNDLGVATANTIAVLF

Secondary structure (DSSP, 8-state):
----EEE---SS-PPP-B--STTHHHHS----TTTT---EEEEE--SSHHHHHHHHHHHHHHHHHHHTT-SS-EEEEET-STTS-HHHHHHHHHHHHHHT-SEEEEEESSS---HHHHHHHHHHHHHH-TTGGGSEEEEEEE-TTS-HHHHHHHT--

InterPro domains:
  IPR000891 Pyruvate carboxyltransferase [PF00682] (59-154)
  IPR000891 Pyruvate carboxyltransfera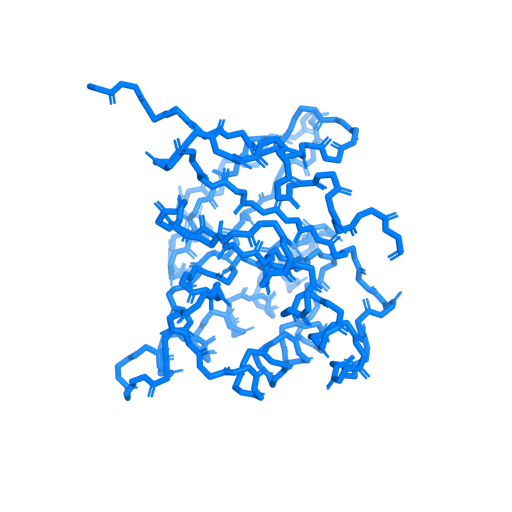se [PS50991] (1-157)
  IPR002034 Alpha-isopropylmalate/homocitrate synthase, conserved site [PS00816] (137-150)
  IPR013785 Aldolase-type TIM barrel [G3DSA:3.20.20.70] (7-156)
  IPR050073 2-IPM synthase/homocitrate synthase-like [PTHR10277] (59-154)